Protein AF-A0A942RPZ0-F1 (afdb_monomer)

Nearest PDB structures (foldseek):
  3rfz-assembly3_B  TM=5.863E-01  e=7.519E-03  Escherichia coli
  2xet-assembly2_B  TM=5.774E-01  e=3.530E-02  Yersinia pestis
  6fwv-assembly1_A  TM=6.524E-01  e=1.065E-01  Bacillus anthracis
  7ban-assembly1_A  TM=6.642E-01  e=1.956E-01  Homo sapiens
  6fwv-assembly2_B  TM=6.240E-01  e=1.008E-01  Bacillus anthracis

Foldseek 3Di:
DPDPVVVVVVVVVPPPPPPDPPLPWAKAKEFEAQDVVGADWFKKKFFPPDPDTFIWTAHPRNMIMTIDSAQQTKMWIDDPDDIWIDGGDRAFRYWYAHNNQQKIFTDHPNDTDDIDRIDD

Secondary structure (DSSP, 8-state):
---HHHHHHHHHHGGGTT------PEEEEEEEEEETTEE-TT-EEEETT-SS--EEE--TTSEEEEEES-SS-EEEEESSSPPEEEE--TT-SEEEEETTTTEEEEEETTEEEEEEE-B-

Structure (mmCIF, N/CA/C/O backbone):
data_AF-A0A942RPZ0-F1
#
_entry.id   AF-A0A942RPZ0-F1
#
loop_
_atom_site.group_PDB
_atom_site.id
_atom_site.type_symbol
_atom_site.label_atom_id
_atom_site.label_alt_id
_atom_site.label_comp_id
_atom_site.label_asym_id
_atom_site.label_entity_id
_atom_site.label_seq_id
_atom_site.pdbx_PDB_ins_code
_atom_site.Cartn_x
_atom_site.Cartn_y
_atom_site.Cartn_z
_atom_site.occupancy
_atom_site.B_iso_or_equiv
_atom_site.auth_seq_id
_atom_site.auth_comp_id
_atom_site.auth_asym_id
_atom_site.auth_atom_id
_atom_site.pdbx_PDB_model_num
ATOM 1 N N . MET A 1 1 ? 42.744 10.767 -49.140 1.00 55.19 1 MET A N 1
ATOM 2 C CA . MET A 1 1 ? 42.188 9.396 -49.207 1.00 55.19 1 MET A CA 1
ATOM 3 C C . MET A 1 1 ? 41.896 8.939 -47.792 1.00 55.19 1 MET A C 1
ATOM 5 O O . MET A 1 1 ? 42.832 8.798 -47.015 1.00 55.19 1 MET A O 1
ATOM 9 N N . LEU A 1 2 ? 40.622 8.792 -47.430 1.00 54.75 2 LEU A N 1
ATOM 10 C CA . LEU A 1 2 ? 40.243 8.271 -46.117 1.00 54.75 2 LEU A CA 1
ATOM 11 C C . LEU A 1 2 ? 40.638 6.784 -46.059 1.00 54.75 2 LEU A C 1
ATOM 13 O O . LEU A 1 2 ? 40.314 6.027 -46.971 1.00 54.75 2 LEU A O 1
ATOM 17 N N . ASN A 1 3 ? 41.409 6.382 -45.048 1.00 75.50 3 ASN A N 1
ATOM 18 C CA . ASN A 1 3 ? 41.924 5.017 -44.933 1.00 75.50 3 ASN A CA 1
ATOM 19 C C . ASN A 1 3 ? 40.762 4.048 -44.653 1.00 75.50 3 ASN A C 1
ATOM 21 O O . ASN A 1 3 ? 39.987 4.282 -43.729 1.00 75.50 3 ASN A O 1
ATOM 25 N N . LEU A 1 4 ? 40.653 2.953 -45.414 1.00 74.19 4 LEU A N 1
ATOM 26 C CA . LEU A 1 4 ? 39.576 1.961 -45.281 1.00 74.19 4 LEU A CA 1
ATOM 27 C C . LEU A 1 4 ? 39.462 1.405 -43.846 1.00 74.19 4 LEU A C 1
ATOM 29 O O . LEU A 1 4 ? 38.366 1.115 -43.376 1.00 74.19 4 LEU A O 1
ATOM 33 N N . LYS A 1 5 ? 40.583 1.347 -43.109 1.00 73.38 5 LYS A N 1
ATOM 34 C CA . LYS A 1 5 ? 40.609 0.969 -41.686 1.00 73.38 5 LYS A CA 1
ATOM 35 C C . LYS A 1 5 ? 39.842 1.947 -40.791 1.00 73.38 5 LYS A C 1
ATOM 37 O O . LYS A 1 5 ? 39.189 1.519 -39.848 1.00 73.38 5 LYS A O 1
ATOM 42 N N . ILE A 1 6 ? 39.898 3.245 -41.093 1.00 77.56 6 ILE A N 1
ATOM 43 C CA .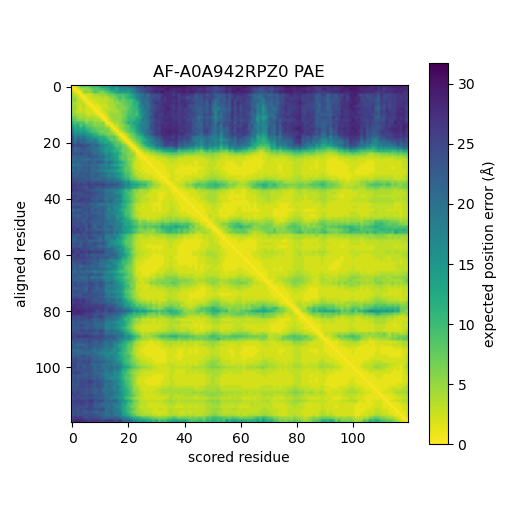 ILE A 1 6 ? 39.201 4.294 -40.331 1.00 77.56 6 ILE A CA 1
ATOM 44 C C . ILE A 1 6 ? 37.687 4.194 -40.556 1.00 77.56 6 ILE A C 1
ATOM 46 O O . ILE A 1 6 ? 36.922 4.360 -39.614 1.00 77.56 6 ILE A O 1
ATOM 50 N N . ILE A 1 7 ? 37.254 3.849 -41.774 1.00 77.19 7 ILE A N 1
ATOM 51 C CA . ILE A 1 7 ? 35.835 3.620 -42.098 1.00 77.19 7 ILE A CA 1
ATOM 52 C C . ILE A 1 7 ? 35.290 2.416 -41.319 1.00 77.19 7 ILE A C 1
ATOM 54 O O . ILE A 1 7 ? 34.193 2.480 -40.772 1.00 77.19 7 ILE A O 1
ATOM 58 N N . PHE A 1 8 ? 36.075 1.342 -41.220 1.00 72.94 8 PHE A N 1
ATOM 59 C CA . PHE A 1 8 ? 35.678 0.139 -40.487 1.00 72.94 8 PHE A CA 1
ATOM 60 C C . PHE A 1 8 ? 35.549 0.384 -38.976 1.00 72.94 8 PHE A C 1
ATOM 62 O O . PHE A 1 8 ? 34.627 -0.115 -38.340 1.00 72.94 8 PHE A O 1
ATOM 69 N N . ILE A 1 9 ? 36.445 1.199 -38.408 1.00 73.50 9 ILE A N 1
ATOM 70 C CA . ILE A 1 9 ? 36.378 1.615 -37.000 1.00 73.50 9 ILE A CA 1
ATOM 71 C C . ILE A 1 9 ? 35.161 2.512 -36.752 1.00 73.50 9 ILE A C 1
ATOM 73 O O . ILE A 1 9 ? 34.494 2.348 -35.739 1.00 73.50 9 ILE A O 1
ATOM 77 N N . LEU A 1 10 ? 34.845 3.425 -37.676 1.00 69.31 10 LEU A N 1
ATOM 78 C CA . LEU A 1 10 ? 33.667 4.289 -37.561 1.00 69.31 10 LEU A CA 1
ATOM 79 C C . LEU A 1 10 ? 32.357 3.494 -37.600 1.00 69.31 10 LEU A C 1
ATOM 81 O O . LEU A 1 10 ? 31.455 3.813 -36.837 1.00 69.31 10 LEU A O 1
ATOM 85 N N . LEU A 1 11 ? 32.264 2.446 -38.423 1.00 68.69 11 LEU A N 1
ATOM 86 C CA . LEU A 1 11 ? 31.076 1.584 -38.490 1.00 68.69 11 LEU A CA 1
ATOM 87 C C . LEU A 1 11 ? 30.818 0.827 -37.178 1.00 68.69 11 LEU A C 1
ATOM 89 O O . LEU A 1 11 ? 29.673 0.732 -36.759 1.00 68.69 11 LEU A O 1
ATOM 93 N N . LEU A 1 12 ? 31.868 0.379 -36.481 1.00 63.94 12 LEU A N 1
ATOM 94 C CA . LEU A 1 12 ? 31.739 -0.347 -35.208 1.00 63.94 12 LEU A CA 1
ATOM 95 C C . LEU A 1 12 ? 31.227 0.511 -34.037 1.00 63.94 12 LEU A C 1
ATOM 97 O O . LEU A 1 12 ? 30.777 -0.039 -33.035 1.00 63.94 12 LEU A O 1
ATOM 101 N N . ILE A 1 13 ? 31.304 1.843 -34.129 1.00 64.94 13 ILE A N 1
ATOM 102 C CA . ILE A 1 13 ? 30.863 2.748 -33.053 1.00 64.94 13 ILE A CA 1
ATOM 103 C C . ILE A 1 13 ? 29.343 2.990 -33.121 1.00 64.94 13 ILE A C 1
ATOM 105 O O . ILE A 1 13 ? 28.735 3.289 -32.097 1.00 64.94 13 ILE A O 1
ATOM 109 N N . PHE A 1 14 ? 28.711 2.808 -34.287 1.00 59.75 14 PHE A N 1
ATOM 110 C CA . PHE A 1 14 ? 27.273 3.052 -34.482 1.00 59.75 14 PHE A CA 1
ATOM 111 C C . PHE A 1 14 ? 26.363 1.872 -34.097 1.00 59.75 14 PHE A C 1
ATOM 113 O O . PHE A 1 14 ? 25.151 2.048 -34.016 1.00 59.75 14 PHE A O 1
ATOM 120 N N . ASP A 1 15 ? 26.913 0.692 -33.801 1.00 57.19 15 ASP A N 1
ATOM 121 C CA . ASP A 1 15 ? 26.111 -0.492 -33.451 1.00 57.19 15 ASP A CA 1
ATOM 122 C C . ASP A 1 15 ? 25.697 -0.553 -31.960 1.00 57.19 15 ASP A C 1
ATOM 124 O O . ASP A 1 15 ? 25.047 -1.508 -31.532 1.00 57.19 15 ASP A O 1
ATOM 128 N N . PHE A 1 16 ? 26.032 0.457 -31.143 1.00 56.94 16 PHE A N 1
ATOM 129 C CA . PHE A 1 16 ? 25.738 0.465 -29.698 1.00 56.94 16 PHE A CA 1
ATOM 130 C C . PHE A 1 16 ? 24.434 1.174 -29.285 1.00 56.94 16 PHE A C 1
ATOM 132 O O . PHE A 1 16 ? 24.083 1.140 -28.105 1.00 56.94 16 PHE A O 1
ATOM 139 N N . ASP A 1 17 ? 23.657 1.737 -30.216 1.00 57.00 17 ASP A N 1
ATOM 140 C CA . ASP A 1 17 ? 22.450 2.518 -29.879 1.00 57.00 17 ASP A CA 1
ATOM 141 C C . ASP A 1 17 ? 21.224 1.667 -29.460 1.00 57.00 17 ASP A C 1
ATOM 143 O O . ASP A 1 17 ? 20.178 2.201 -29.091 1.00 57.00 17 ASP A O 1
ATOM 147 N N . GLY A 1 18 ? 21.326 0.331 -29.484 1.00 57.16 18 GLY A N 1
ATOM 148 C CA . GLY A 1 18 ? 20.180 -0.573 -29.303 1.00 57.16 18 GLY A CA 1
ATOM 149 C C . GLY A 1 18 ? 19.979 -1.196 -27.916 1.00 57.16 18 GLY A C 1
ATOM 150 O O . GLY A 1 18 ? 18.965 -1.858 -27.704 1.00 57.16 18 GLY A O 1
ATOM 151 N N . CYS A 1 19 ? 20.903 -1.038 -26.962 1.00 52.59 19 CYS A N 1
ATOM 152 C CA . CYS A 1 19 ? 20.868 -1.816 -25.713 1.00 52.59 19 CYS A CA 1
ATOM 153 C C . CYS A 1 19 ? 20.256 -1.049 -24.528 1.00 52.59 19 CYS A C 1
ATOM 155 O O . CYS A 1 19 ? 20.862 -0.920 -23.467 1.00 52.59 19 CYS A O 1
ATOM 157 N N . TYR A 1 20 ? 19.032 -0.542 -24.690 1.00 59.66 20 TYR A N 1
ATOM 158 C CA . TYR A 1 20 ? 18.213 -0.102 -23.559 1.00 59.66 20 TYR A CA 1
ATOM 159 C C . TYR A 1 20 ? 17.125 -1.145 -23.301 1.00 59.66 20 TYR A C 1
ATOM 161 O O . TYR A 1 20 ? 16.073 -1.135 -23.935 1.00 59.66 20 TYR A O 1
ATOM 169 N N . SER A 1 21 ? 17.367 -2.050 -22.351 1.00 55.38 21 SER A N 1
ATOM 170 C CA . SER A 1 21 ? 16.308 -2.890 -21.784 1.00 55.38 21 SER A CA 1
ATOM 171 C C . SER A 1 21 ? 15.373 -2.002 -20.954 1.00 55.38 21 SER A C 1
ATOM 173 O O . SER A 1 21 ? 15.597 -1.805 -19.761 1.00 55.38 21 SER A O 1
ATOM 175 N N . GLN A 1 22 ? 14.349 -1.415 -21.581 1.00 60.22 22 GLN A N 1
ATOM 176 C CA . GLN A 1 22 ? 13.273 -0.732 -20.861 1.00 60.22 22 GLN A CA 1
ATOM 177 C C . GLN A 1 22 ? 12.426 -1.784 -20.147 1.00 60.22 22 GLN A C 1
ATOM 179 O O . GLN A 1 22 ? 11.549 -2.412 -20.733 1.00 60.22 22 GLN A O 1
ATOM 184 N N . THR A 1 23 ? 12.721 -2.016 -18.872 1.00 67.69 23 THR A N 1
ATOM 185 C CA . THR A 1 23 ? 11.843 -2.803 -18.013 1.00 67.69 23 THR A CA 1
ATOM 186 C C . THR A 1 23 ? 10.548 -2.017 -17.815 1.00 67.69 23 THR A C 1
ATOM 188 O O . THR A 1 23 ? 10.571 -0.932 -17.235 1.00 67.69 23 THR A O 1
ATOM 191 N N . ASP A 1 24 ? 9.422 -2.557 -18.285 1.00 79.44 24 ASP A N 1
ATOM 192 C CA . ASP A 1 24 ? 8.096 -1.963 -18.090 1.00 79.44 24 ASP A CA 1
ATOM 193 C C . ASP A 1 24 ? 7.722 -1.965 -16.599 1.00 79.44 24 ASP A C 1
ATOM 195 O O . ASP A 1 24 ? 7.160 -2.924 -16.060 1.00 79.44 24 ASP A O 1
ATOM 199 N N . LEU A 1 25 ? 8.052 -0.874 -15.908 1.00 86.25 25 LEU A N 1
ATOM 200 C CA . LEU A 1 25 ? 7.692 -0.664 -14.512 1.00 86.25 25 LEU A CA 1
ATOM 201 C C . LEU A 1 25 ? 6.263 -0.130 -14.404 1.00 86.25 25 LEU A C 1
ATOM 203 O O . LEU A 1 25 ? 5.898 0.891 -14.985 1.00 86.25 25 LEU A O 1
ATOM 207 N N . ARG A 1 26 ? 5.449 -0.799 -13.589 1.00 90.56 26 ARG A N 1
ATOM 208 C CA . ARG A 1 26 ? 4.089 -0.384 -13.243 1.00 90.56 26 ARG A CA 1
ATOM 209 C C . ARG A 1 26 ? 4.092 0.322 -11.901 1.00 90.56 26 ARG A C 1
ATOM 211 O O . ARG A 1 26 ? 4.605 -0.205 -10.918 1.00 90.56 26 ARG A O 1
ATOM 218 N N . LYS A 1 27 ? 3.475 1.497 -11.847 1.00 94.31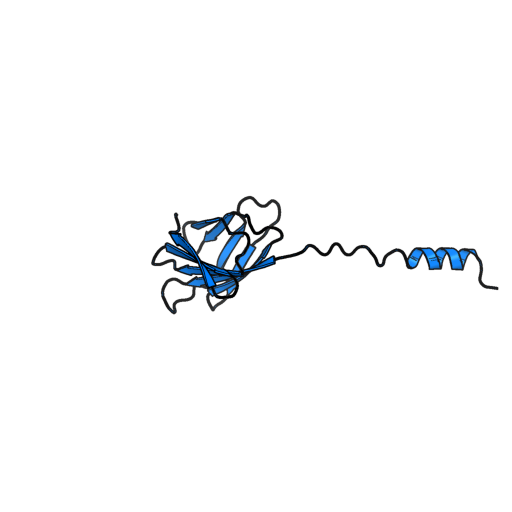 27 LYS A N 1
ATOM 219 C CA . LYS A 1 27 ? 3.361 2.282 -10.621 1.00 94.31 27 LYS A CA 1
ATOM 220 C C . LYS A 1 27 ? 2.103 1.911 -9.842 1.00 94.31 27 LYS A C 1
ATOM 222 O O . LYS A 1 27 ? 1.008 1.956 -10.396 1.00 94.31 27 LYS A O 1
ATOM 227 N N . VAL A 1 28 ? 2.258 1.630 -8.552 1.00 96.56 28 VAL A N 1
ATOM 228 C CA . VAL A 1 28 ? 1.155 1.521 -7.591 1.00 96.56 28 VAL A CA 1
ATOM 229 C C . VAL A 1 28 ? 1.327 2.587 -6.521 1.00 96.56 28 VAL A C 1
ATOM 231 O O . VAL A 1 28 ? 2.366 2.661 -5.864 1.00 96.56 28 VAL A O 1
ATOM 234 N N . THR A 1 29 ? 0.297 3.402 -6.324 1.00 97.75 29 THR A N 1
ATOM 235 C CA . THR A 1 29 ? 0.258 4.391 -5.248 1.00 97.75 29 THR A CA 1
ATOM 236 C C . THR A 1 29 ? -0.383 3.787 -4.002 1.00 97.75 29 THR A C 1
ATOM 238 O O . THR A 1 29 ? -1.385 3.074 -4.076 1.00 97.75 29 THR A O 1
ATOM 241 N N . PHE A 1 30 ? 0.166 4.099 -2.836 1.00 97.75 30 PHE A N 1
ATOM 242 C CA . PHE A 1 30 ? -0.398 3.753 -1.539 1.00 97.75 30 PHE A CA 1
ATOM 243 C C . PHE A 1 30 ? -0.770 5.025 -0.788 1.00 97.75 30 PHE A C 1
ATOM 245 O O . PHE A 1 30 ? 0.011 5.970 -0.747 1.00 97.75 30 PHE A O 1
ATOM 252 N N . GLU A 1 31 ? -1.944 5.024 -0.167 1.00 97.62 31 GLU A N 1
ATOM 253 C CA . GLU A 1 31 ? -2.351 6.024 0.819 1.00 97.62 31 GLU A CA 1
ATOM 254 C C . GLU A 1 31 ? -2.634 5.300 2.134 1.00 97.62 31 GLU A C 1
ATOM 256 O O . GLU A 1 31 ? -3.554 4.481 2.205 1.00 97.62 31 GLU A O 1
ATOM 261 N N . ILE A 1 32 ? -1.857 5.581 3.176 1.00 96.31 32 ILE A N 1
ATOM 262 C CA . ILE A 1 32 ? -1.969 4.913 4.473 1.00 96.31 32 ILE A CA 1
ATOM 263 C C . ILE A 1 32 ? -2.325 5.945 5.534 1.00 96.31 32 ILE A C 1
ATOM 265 O O . ILE A 1 32 ? -1.674 6.977 5.675 1.00 96.31 32 ILE A O 1
ATOM 269 N N . TYR A 1 33 ? -3.381 5.654 6.284 1.00 95.62 33 TYR A N 1
ATOM 270 C CA . TYR A 1 33 ? -3.909 6.531 7.318 1.00 95.62 33 TYR A CA 1
ATOM 271 C C . TYR A 1 33 ? -4.395 5.716 8.515 1.00 95.62 33 TYR A C 1
ATOM 273 O O . TYR A 1 33 ? -4.909 4.598 8.380 1.00 95.62 33 TYR A O 1
ATOM 281 N N . GLN A 1 34 ? -4.256 6.281 9.711 1.00 93.25 34 GLN A N 1
ATOM 282 C CA . GLN A 1 34 ? -4.768 5.672 10.929 1.00 93.25 34 GLN A CA 1
ATOM 283 C C . GLN A 1 34 ? -6.291 5.795 10.943 1.00 93.25 34 GLN A C 1
ATOM 285 O O . GLN A 1 34 ? -6.999 4.789 11.013 1.00 93.25 34 GLN A O 1
ATOM 290 N N . SER A 1 35 ? -6.808 7.014 10.805 1.00 90.25 35 SER A N 1
ATOM 291 C CA . SER A 1 35 ? -8.233 7.353 10.749 1.00 90.25 35 SER A CA 1
ATOM 292 C C . SER A 1 35 ? -8.508 8.363 9.622 1.00 90.25 35 SER A C 1
ATOM 294 O O . SER A 1 35 ? -7.594 8.769 8.905 1.00 90.25 35 SER A O 1
ATOM 296 N N . LYS A 1 36 ? -9.777 8.715 9.363 1.00 82.00 36 LYS A N 1
ATOM 297 C CA . LYS A 1 36 ? -10.098 9.679 8.296 1.00 82.00 36 LYS A CA 1
ATOM 298 C C . LYS A 1 36 ? -9.462 11.030 8.662 1.00 82.00 36 LYS A C 1
ATOM 300 O O . LYS A 1 36 ? -9.844 11.595 9.678 1.00 82.00 36 LYS A O 1
ATOM 305 N N . ASN A 1 37 ? -8.560 11.528 7.811 1.00 88.00 37 ASN A N 1
ATOM 306 C CA . ASN A 1 37 ? -7.746 12.743 7.996 1.00 88.00 37 ASN A CA 1
ATOM 307 C C . ASN A 1 37 ? -6.533 12.606 8.938 1.00 88.00 37 ASN A C 1
ATOM 309 O O . ASN A 1 37 ? -6.009 13.619 9.386 1.00 88.00 37 ASN A O 1
ATOM 313 N N . ASP A 1 38 ? -6.072 11.385 9.208 1.00 94.69 38 ASP A N 1
ATOM 314 C CA . ASP A 1 38 ? -4.875 11.124 10.017 1.00 94.69 38 ASP A CA 1
ATOM 315 C C . ASP A 1 38 ? -3.869 10.290 9.200 1.00 94.69 38 ASP A C 1
ATOM 317 O O . ASP A 1 38 ? -3.869 9.054 9.294 1.00 94.69 38 ASP A O 1
ATOM 321 N N . PRO A 1 39 ? -3.122 10.929 8.276 1.00 96.25 39 PRO A N 1
ATOM 322 C CA . PRO A 1 39 ? -2.166 10.242 7.417 1.00 96.25 39 PRO A CA 1
ATOM 323 C C . PRO A 1 39 ? -0.988 9.697 8.224 1.00 96.25 39 PRO A C 1
ATOM 325 O O . PRO A 1 39 ? -0.524 10.327 9.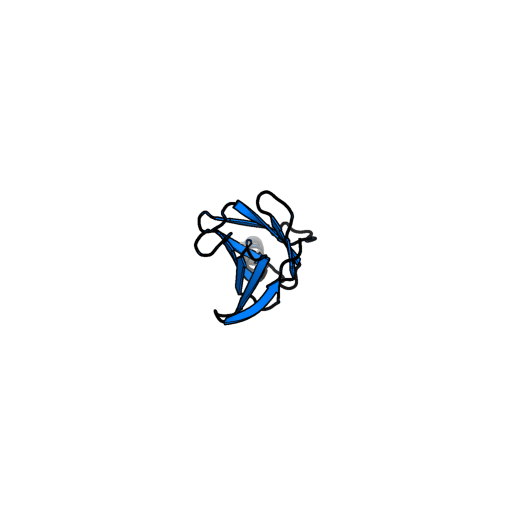169 1.00 96.25 39 PRO A O 1
ATOM 328 N N . LEU A 1 40 ? -0.471 8.536 7.821 1.00 95.25 40 LEU A N 1
ATOM 329 C CA . LEU A 1 40 ? 0.644 7.889 8.508 1.00 95.25 40 LEU A CA 1
ATOM 330 C C . LEU A 1 40 ? 1.944 8.038 7.717 1.00 95.25 40 LEU A C 1
ATOM 332 O O . LEU A 1 40 ? 2.117 7.333 6.717 1.00 95.25 40 LEU A O 1
ATOM 336 N N . PRO A 1 41 ? 2.867 8.916 8.145 1.00 95.69 41 PRO A N 1
ATOM 337 C CA . PRO A 1 41 ? 4.195 9.006 7.556 1.00 95.69 41 PRO A CA 1
ATOM 338 C C . PRO A 1 41 ? 5.106 7.872 8.019 1.00 95.69 41 PRO A C 1
ATOM 340 O O . PRO A 1 41 ? 4.915 7.304 9.091 1.00 95.69 41 PRO A O 1
ATOM 343 N N . GLY A 1 42 ? 6.137 7.564 7.236 1.00 95.00 42 GLY A N 1
ATOM 344 C CA . GLY A 1 42 ? 7.179 6.626 7.646 1.00 95.00 42 GLY A CA 1
ATOM 345 C C . GLY A 1 42 ? 6.775 5.145 7.615 1.00 95.00 42 GLY A C 1
ATOM 346 O O . GLY A 1 42 ? 7.512 4.303 8.126 1.00 95.00 42 GLY A O 1
ATOM 347 N N . VAL A 1 43 ? 5.623 4.796 7.036 1.00 95.94 43 VAL A N 1
ATOM 348 C CA . VAL A 1 43 ? 5.180 3.401 6.901 1.00 95.94 43 VAL A CA 1
ATOM 349 C C . VAL A 1 43 ? 6.024 2.730 5.827 1.00 95.94 43 VAL A C 1
ATOM 351 O O . VAL A 1 43 ? 5.991 3.150 4.671 1.00 95.94 43 VAL A O 1
ATOM 354 N N . ASN A 1 44 ? 6.748 1.679 6.201 1.00 94.88 44 ASN A N 1
ATOM 355 C CA . ASN A 1 44 ? 7.539 0.893 5.260 1.00 94.88 44 ASN A CA 1
ATOM 356 C C . ASN A 1 44 ? 6.623 -0.055 4.493 1.00 94.88 44 ASN A C 1
ATOM 358 O O . ASN A 1 44 ? 5.833 -0.772 5.108 1.00 94.88 44 ASN A O 1
ATOM 362 N N . ILE A 1 45 ? 6.744 -0.072 3.170 1.00 96.12 45 ILE A N 1
ATOM 363 C CA . ILE A 1 45 ? 5.975 -0.924 2.262 1.00 96.12 45 ILE A CA 1
ATOM 364 C C . ILE A 1 45 ? 6.977 -1.683 1.404 1.00 96.12 45 ILE A C 1
ATOM 366 O O . ILE A 1 45 ? 7.810 -1.064 0.751 1.00 96.12 45 ILE A O 1
ATOM 370 N N . ARG A 1 46 ? 6.891 -3.012 1.379 1.00 94.62 46 ARG A N 1
ATOM 371 C CA . ARG A 1 46 ? 7.803 -3.856 0.603 1.00 94.62 46 ARG A CA 1
ATOM 372 C C . ARG A 1 46 ? 7.103 -5.026 -0.063 1.00 94.62 46 ARG A C 1
ATOM 374 O O . ARG A 1 46 ? 6.072 -5.505 0.416 1.00 94.62 46 ARG A O 1
ATOM 381 N N . VAL A 1 47 ? 7.701 -5.526 -1.137 1.00 94.81 47 VAL A N 1
ATOM 382 C CA . VAL A 1 47 ? 7.324 -6.811 -1.726 1.00 94.81 47 VAL A CA 1
ATOM 383 C C . VAL A 1 47 ? 7.944 -7.939 -0.911 1.00 94.81 47 VAL A C 1
ATOM 385 O O . VAL A 1 47 ? 9.158 -8.017 -0.730 1.00 94.81 47 VAL A O 1
ATOM 388 N N . LYS A 1 48 ? 7.106 -8.839 -0.404 1.00 91.88 48 LYS A N 1
ATOM 389 C CA . LYS A 1 48 ? 7.553 -9.985 0.379 1.00 91.88 48 LYS A CA 1
ATOM 390 C C . LYS A 1 48 ? 8.108 -11.074 -0.539 1.00 91.88 48 LYS A C 1
ATOM 392 O O . LYS A 1 48 ? 7.418 -11.525 -1.446 1.00 91.88 48 LYS A O 1
ATOM 397 N N . GLY A 1 49 ? 9.307 -11.564 -0.223 1.00 85.44 49 GLY A N 1
ATOM 398 C CA . GLY A 1 49 ? 9.909 -12.715 -0.909 1.00 85.44 49 GLY A CA 1
ATOM 399 C C . GLY A 1 49 ? 10.405 -12.419 -2.325 1.00 85.44 49 GLY A C 1
ATOM 400 O O . GLY A 1 49 ? 10.618 -13.356 -3.083 1.00 85.44 49 GLY A O 1
ATOM 401 N N .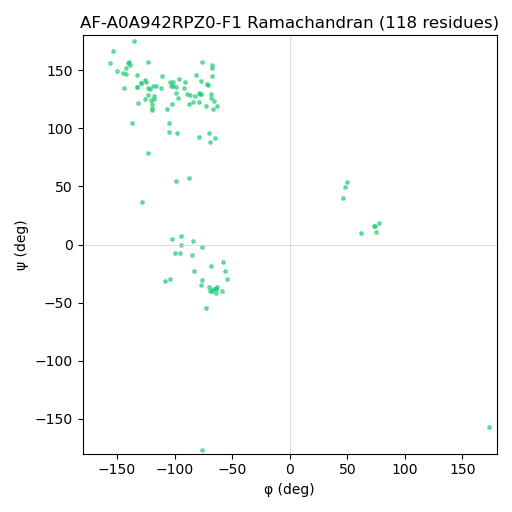 SER A 1 50 ? 10.562 -11.141 -2.677 1.00 84.50 50 SER A N 1
ATOM 402 C CA . SER A 1 50 ? 11.257 -10.740 -3.899 1.00 84.50 50 SER A CA 1
ATOM 403 C C . SER A 1 50 ? 12.769 -10.869 -3.707 1.00 84.50 50 SER A C 1
ATOM 405 O O . SER A 1 50 ? 13.272 -10.547 -2.630 1.00 84.50 50 SER A O 1
ATOM 407 N N . GLU A 1 51 ? 13.473 -11.338 -4.739 1.00 78.62 51 GLU A N 1
ATOM 408 C CA . GLU A 1 51 ? 14.944 -11.338 -4.785 1.00 78.62 51 GLU A CA 1
ATOM 409 C C . GLU A 1 51 ? 15.480 -9.904 -4.898 1.00 78.62 51 GLU A C 1
ATOM 411 O O . GLU A 1 51 ? 16.421 -9.533 -4.198 1.00 78.62 51 GLU A O 1
ATOM 416 N N . ASP A 1 52 ? 14.808 -9.074 -5.702 1.00 82.06 52 ASP A N 1
ATOM 417 C CA . ASP A 1 52 ? 15.067 -7.640 -5.794 1.00 82.06 52 ASP A CA 1
ATOM 418 C C . ASP A 1 52 ? 14.390 -6.872 -4.652 1.00 82.06 52 ASP A C 1
ATOM 420 O O . ASP A 1 52 ? 13.267 -7.187 -4.234 1.00 82.06 52 ASP A O 1
ATOM 424 N N . ILE A 1 53 ? 15.042 -5.805 -4.187 1.00 81.62 53 ILE A N 1
ATOM 425 C CA . ILE A 1 53 ? 14.511 -4.922 -3.145 1.00 81.62 53 ILE A CA 1
ATOM 426 C C . ILE A 1 53 ? 13.487 -3.961 -3.770 1.00 81.62 53 ILE A C 1
ATOM 428 O O . ILE A 1 53 ? 13.829 -2.881 -4.247 1.00 81.62 53 ILE A O 1
ATOM 432 N N . PHE A 1 54 ? 12.210 -4.350 -3.750 1.00 90.00 54 PHE A N 1
ATOM 433 C CA . PHE A 1 54 ? 11.092 -3.454 -4.058 1.00 90.00 54 PHE A CA 1
ATOM 434 C C . PHE A 1 54 ? 10.473 -2.931 -2.765 1.00 90.00 54 PHE A C 1
ATOM 436 O O . PHE A 1 54 ? 9.615 -3.586 -2.163 1.00 90.00 54 PHE A O 1
ATOM 443 N N . GLU A 1 55 ? 10.891 -1.739 -2.350 1.00 93.25 55 GLU A N 1
ATOM 444 C CA . GLU A 1 55 ? 10.386 -1.077 -1.152 1.00 93.25 55 GLU A CA 1
ATOM 445 C C . GLU A 1 55 ? 10.190 0.428 -1.346 1.00 93.25 55 GLU A C 1
ATOM 447 O O . GLU A 1 55 ? 10.764 1.054 -2.235 1.00 93.25 55 GLU A O 1
ATOM 45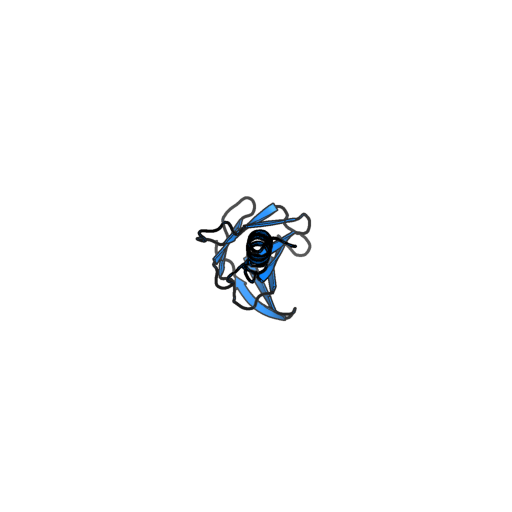2 N N . THR A 1 56 ? 9.319 1.004 -0.528 1.00 96.00 56 THR A N 1
ATOM 453 C CA . THR A 1 56 ? 9.028 2.436 -0.490 1.00 96.00 56 THR A CA 1
ATOM 454 C C . THR A 1 56 ? 8.535 2.813 0.904 1.00 96.00 56 THR A C 1
ATOM 456 O O . THR A 1 56 ? 8.186 1.946 1.713 1.00 96.00 56 THR A O 1
ATOM 459 N N . GLN A 1 57 ? 8.481 4.109 1.194 1.00 96.88 57 GLN A N 1
ATOM 460 C CA . GLN A 1 57 ? 8.010 4.622 2.474 1.00 96.88 57 GLN A CA 1
ATOM 461 C C . GLN A 1 57 ? 7.015 5.761 2.267 1.00 96.88 57 GLN A C 1
ATOM 463 O O . GLN A 1 57 ? 7.133 6.544 1.323 1.00 96.88 57 GLN A O 1
ATOM 468 N N . THR A 1 58 ? 6.019 5.866 3.147 1.00 97.69 58 THR A N 1
ATOM 469 C CA . THR A 1 58 ? 5.060 6.970 3.079 1.00 97.69 58 THR A CA 1
ATOM 470 C C . THR A 1 58 ? 5.678 8.306 3.486 1.00 97.69 58 THR A C 1
ATOM 472 O O . THR A 1 58 ? 6.394 8.414 4.482 1.00 97.69 58 THR A O 1
ATOM 475 N N . ASN A 1 59 ? 5.351 9.352 2.729 1.00 97.19 59 ASN A N 1
ATOM 476 C CA . ASN A 1 59 ? 5.704 10.736 3.036 1.00 97.19 59 ASN A CA 1
ATOM 477 C C . ASN A 1 59 ? 4.821 11.328 4.157 1.00 97.19 59 ASN A C 1
ATOM 479 O O . ASN A 1 59 ? 3.940 10.658 4.691 1.00 97.19 59 ASN A O 1
ATOM 483 N N . PHE A 1 60 ? 5.009 12.615 4.477 1.00 96.25 60 PHE A N 1
ATOM 484 C CA . PHE A 1 60 ? 4.229 13.339 5.499 1.00 96.25 60 PHE A CA 1
ATOM 485 C C . PHE A 1 60 ? 2.707 13.325 5.290 1.00 96.25 60 PHE A C 1
ATOM 487 O O . PHE A 1 60 ? 1.959 13.472 6.251 1.00 96.25 60 PHE A O 1
ATOM 494 N N . ASN A 1 61 ? 2.246 13.100 4.058 1.00 96.81 61 ASN A N 1
ATOM 495 C CA . ASN A 1 61 ? 0.827 13.007 3.719 1.00 96.81 61 ASN A CA 1
ATOM 496 C C . ASN A 1 61 ? 0.315 11.556 3.710 1.00 96.81 61 ASN A C 1
ATOM 498 O O . ASN A 1 61 ? -0.814 11.307 3.299 1.00 96.81 61 ASN A O 1
ATOM 502 N N . GLY A 1 62 ? 1.127 10.585 4.139 1.00 96.81 62 GLY A N 1
ATOM 503 C CA . GLY A 1 62 ? 0.760 9.170 4.138 1.00 96.81 62 GLY A CA 1
ATOM 504 C C . GLY A 1 62 ? 0.768 8.537 2.745 1.00 96.81 62 GLY A C 1
ATOM 505 O O . GLY A 1 62 ? 0.185 7.469 2.564 1.00 96.81 62 GLY A O 1
ATOM 506 N N . HIS A 1 63 ? 1.396 9.180 1.755 1.00 98.12 63 HIS A N 1
ATOM 507 C CA . HIS A 1 63 ? 1.449 8.699 0.375 1.00 98.12 63 HIS A CA 1
ATOM 508 C C . HIS A 1 63 ? 2.788 8.032 0.066 1.00 98.12 63 HIS A C 1
ATOM 510 O O . HIS A 1 63 ? 3.833 8.555 0.448 1.00 98.12 63 HIS A O 1
ATOM 516 N N . ALA A 1 64 ? 2.761 6.933 -0.682 1.00 98.06 64 ALA A N 1
ATOM 517 C CA . ALA A 1 64 ? 3.950 6.288 -1.232 1.00 98.06 64 ALA A CA 1
ATOM 518 C C . ALA A 1 64 ? 3.701 5.819 -2.668 1.00 98.06 64 ALA A C 1
ATOM 520 O O . ALA A 1 64 ? 2.567 5.527 -3.049 1.00 98.06 64 ALA A O 1
ATOM 521 N N . GLU A 1 65 ? 4.764 5.704 -3.454 1.00 97.75 65 GLU A N 1
ATOM 522 C CA . GLU A 1 65 ? 4.729 5.109 -4.789 1.00 97.75 65 GLU A CA 1
ATOM 523 C C . GLU A 1 65 ? 5.697 3.929 -4.838 1.00 97.75 65 GLU A C 1
ATOM 525 O O . GLU A 1 65 ? 6.833 4.037 -4.372 1.00 97.75 65 GLU A O 1
ATOM 530 N N . LEU A 1 66 ? 5.241 2.806 -5.390 1.00 95.75 66 LEU A N 1
ATOM 531 C CA . LEU A 1 66 ? 6.043 1.606 -5.599 1.00 95.75 66 LEU A CA 1
ATOM 532 C C . LEU A 1 66 ? 6.012 1.237 -7.081 1.00 95.75 66 LEU A C 1
ATOM 534 O O . LEU A 1 66 ? 4.938 1.134 -7.677 1.00 95.75 66 LEU A O 1
ATOM 538 N N . TYR A 1 67 ? 7.190 1.035 -7.659 1.00 93.38 67 TYR A N 1
ATOM 539 C CA . TYR A 1 67 ? 7.367 0.666 -9.059 1.00 93.38 67 TYR A CA 1
ATOM 540 C C . TYR A 1 67 ? 7.666 -0.831 -9.139 1.00 93.38 67 TYR A C 1
ATOM 542 O O . TYR A 1 67 ? 8.614 -1.306 -8.521 1.00 93.38 67 TYR A O 1
ATOM 550 N N . LEU A 1 68 ? 6.828 -1.576 -9.857 1.00 90.81 68 LEU A N 1
ATOM 551 C CA . LEU A 1 68 ? 6.829 -3.037 -9.882 1.00 90.81 68 LEU A CA 1
ATOM 552 C C . LEU A 1 68 ? 6.842 -3.563 -11.314 1.00 90.81 68 LEU A C 1
ATOM 554 O O . LEU A 1 68 ? 6.088 -3.093 -12.161 1.00 90.81 68 LEU A O 1
ATOM 558 N N . THR A 1 69 ? 7.623 -4.608 -11.567 1.00 88.19 69 THR A N 1
ATOM 559 C CA . THR A 1 69 ? 7.589 -5.355 -12.837 1.00 88.19 69 THR A CA 1
ATOM 560 C C . THR A 1 69 ? 6.371 -6.282 -12.924 1.00 88.19 69 THR A C 1
ATOM 562 O O . THR A 1 69 ? 5.821 -6.511 -14.000 1.00 88.19 69 THR A O 1
ATOM 565 N N . ASN A 1 70 ? 5.898 -6.781 -11.777 1.00 86.31 70 ASN A N 1
ATOM 566 C CA . ASN A 1 70 ? 4.741 -7.663 -11.654 1.00 86.31 70 ASN A CA 1
ATOM 567 C C . ASN A 1 70 ? 3.808 -7.181 -10.530 1.00 86.31 70 ASN A C 1
ATOM 569 O O . ASN A 1 70 ? 4.250 -6.843 -9.436 1.00 86.31 70 ASN A O 1
ATOM 573 N N . LEU A 1 71 ? 2.500 -7.172 -10.793 1.00 86.19 71 LEU A N 1
ATOM 574 C CA . LEU A 1 71 ? 1.468 -6.766 -9.830 1.00 86.19 71 LEU A CA 1
ATOM 575 C C . LEU A 1 71 ? 0.853 -7.945 -9.061 1.00 86.19 71 LEU A C 1
ATOM 577 O O . LEU A 1 71 ? 0.085 -7.738 -8.127 1.00 86.19 71 LEU A O 1
ATOM 581 N N . ASN A 1 72 ? 1.179 -9.184 -9.419 1.00 90.00 72 ASN A N 1
ATOM 582 C CA . ASN A 1 72 ? 0.739 -10.390 -8.723 1.00 90.00 72 ASN A CA 1
ATOM 583 C C . ASN A 1 72 ? 1.708 -10.750 -7.582 1.00 90.00 72 ASN A C 1
ATOM 585 O O . ASN A 1 72 ? 2.281 -11.837 -7.563 1.00 90.00 72 ASN A O 1
ATOM 589 N N . VAL A 1 73 ? 1.909 -9.818 -6.649 1.00 92.62 73 VAL A N 1
ATOM 590 C CA . VAL A 1 73 ? 2.895 -9.929 -5.562 1.00 92.62 73 VAL A CA 1
ATOM 591 C C . VAL A 1 73 ? 2.251 -9.785 -4.184 1.00 92.62 73 VAL A C 1
ATOM 593 O O . VAL A 1 73 ? 1.177 -9.191 -4.042 1.00 92.62 73 VAL A O 1
ATOM 596 N N . ASP A 1 74 ? 2.909 -10.319 -3.158 1.00 94.44 74 ASP A N 1
ATOM 597 C CA . ASP A 1 74 ? 2.515 -10.113 -1.767 1.00 94.44 74 ASP A CA 1
ATOM 598 C C . ASP A 1 74 ? 3.175 -8.846 -1.219 1.00 94.44 74 ASP A C 1
ATOM 600 O O . ASP A 1 74 ? 4.398 -8.734 -1.176 1.00 94.44 74 ASP A O 1
ATOM 604 N N . ILE A 1 75 ? 2.358 -7.894 -0.779 1.00 95.38 75 ILE A N 1
ATOM 605 C CA . ILE A 1 75 ? 2.804 -6.684 -0.097 1.00 95.38 75 ILE A CA 1
ATOM 606 C C . ILE A 1 75 ? 2.801 -6.920 1.401 1.00 95.38 75 ILE A C 1
ATOM 608 O O . ILE A 1 75 ? 1.833 -7.426 1.978 1.00 95.38 75 ILE A O 1
ATOM 612 N N . GLU A 1 76 ? 3.887 -6.497 2.029 1.00 94.50 76 GLU A N 1
ATOM 613 C CA . GLU A 1 76 ? 4.022 -6.397 3.466 1.00 94.50 76 GLU A CA 1
ATOM 614 C C . GLU A 1 76 ? 4.278 -4.942 3.849 1.00 94.50 76 GLU A C 1
ATOM 616 O O . GLU A 1 76 ? 5.068 -4.252 3.205 1.00 94.50 76 GLU A O 1
ATOM 621 N N . PHE A 1 77 ? 3.613 -4.468 4.899 1.00 94.00 77 PHE A N 1
ATOM 622 C CA . PHE A 1 77 ? 3.877 -3.139 5.433 1.00 94.00 77 PHE A CA 1
ATOM 623 C C . PHE A 1 77 ? 3.806 -3.110 6.958 1.00 94.00 77 PHE A C 1
ATOM 625 O O . PHE A 1 77 ? 3.091 -3.906 7.575 1.00 94.00 77 PHE A O 1
ATOM 632 N N . SER A 1 78 ? 4.552 -2.193 7.572 1.00 89.44 78 SER A N 1
ATOM 633 C CA . SER A 1 78 ? 4.559 -1.994 9.023 1.00 89.44 78 SER A CA 1
ATOM 634 C C . SER A 1 78 ? 4.733 -0.528 9.398 1.00 89.44 78 SER A C 1
ATOM 636 O O . SER A 1 78 ? 5.406 0.250 8.721 1.00 89.44 78 SER A O 1
ATOM 638 N N . PHE A 1 79 ? 4.107 -0.164 10.513 1.00 85.12 79 PHE A N 1
ATOM 639 C CA . PHE A 1 79 ? 4.247 1.135 11.154 1.00 85.12 79 PHE A CA 1
ATOM 640 C C . PHE A 1 79 ? 4.366 0.902 12.659 1.00 85.12 79 PHE A C 1
ATOM 642 O O . PHE A 1 79 ? 3.381 0.535 13.297 1.00 85.12 79 PHE A O 1
ATOM 649 N N . LEU A 1 80 ? 5.590 1.032 13.191 1.00 81.19 80 LEU A N 1
ATOM 650 C CA . LEU A 1 80 ? 5.912 0.909 14.623 1.00 81.19 80 LEU A CA 1
ATOM 651 C C . LEU A 1 80 ? 5.262 -0.310 15.318 1.00 81.19 80 LEU A C 1
ATOM 653 O O . LEU A 1 80 ? 4.761 -0.209 16.436 1.00 81.19 80 LEU A O 1
ATOM 657 N N . GLY A 1 81 ? 5.220 -1.468 14.651 1.00 76.62 81 GLY A N 1
ATOM 658 C CA . GLY A 1 81 ? 4.444 -2.607 15.136 1.00 76.62 81 GLY A CA 1
ATOM 659 C C . GLY A 1 81 ? 4.384 -3.789 14.163 1.00 76.62 81 GLY A C 1
ATOM 660 O O . GLY A 1 81 ? 5.277 -3.941 13.324 1.00 76.62 81 GLY A O 1
ATOM 661 N N . PRO A 1 82 ? 3.358 -4.656 14.281 1.00 81.00 82 PRO A N 1
ATOM 662 C CA . PRO A 1 82 ? 3.289 -5.900 13.529 1.00 81.00 82 PRO A CA 1
ATOM 663 C C . PRO A 1 82 ? 3.103 -5.660 12.028 1.00 81.00 82 PRO A C 1
ATOM 665 O O . PRO A 1 82 ? 2.512 -4.669 11.594 1.00 81.00 82 PRO A O 1
ATOM 668 N N . TYR A 1 83 ? 3.589 -6.614 11.239 1.00 89.06 83 TYR A N 1
ATOM 669 C CA . TYR A 1 83 ? 3.491 -6.576 9.787 1.00 89.06 83 TYR A CA 1
ATOM 670 C C . TYR A 1 83 ? 2.088 -6.955 9.320 1.00 89.06 83 TYR A C 1
ATOM 672 O O . TYR A 1 83 ? 1.566 -8.009 9.674 1.00 89.06 83 TYR A O 1
ATOM 680 N N . PHE A 1 84 ? 1.505 -6.127 8.462 1.00 92.94 84 PHE A N 1
ATOM 681 C CA . PHE A 1 84 ? 0.286 -6.450 7.734 1.00 92.94 84 PHE A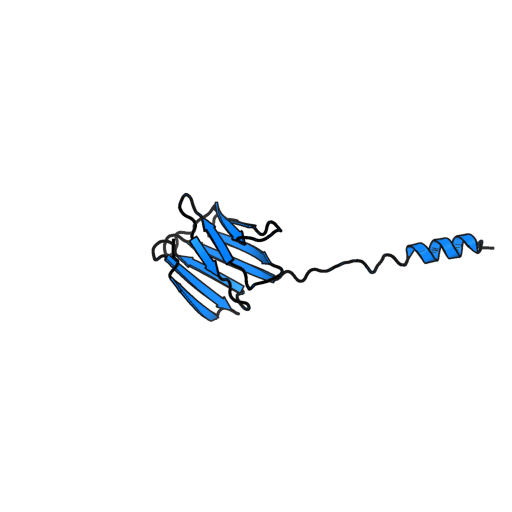 CA 1
ATOM 682 C C . PHE A 1 84 ? 0.642 -6.967 6.349 1.00 92.94 84 PHE A C 1
ATOM 684 O O . PHE A 1 84 ? 1.572 -6.472 5.713 1.00 92.94 84 PHE A O 1
ATOM 691 N N . LYS A 1 85 ? -0.116 -7.956 5.872 1.00 93.38 85 LYS A N 1
ATOM 692 C CA . LYS A 1 85 ? 0.138 -8.617 4.588 1.00 93.38 85 LYS A CA 1
ATOM 693 C C . LYS A 1 85 ? -1.113 -8.657 3.732 1.00 93.38 85 LYS A C 1
ATOM 695 O O . LYS A 1 85 ? -2.206 -8.945 4.229 1.00 93.38 85 LYS A O 1
ATOM 700 N N . PHE A 1 86 ? -0.953 -8.415 2.439 1.00 94.44 86 PHE A N 1
ATOM 701 C CA . PHE A 1 86 ? -1.998 -8.654 1.451 1.00 94.44 86 PHE A CA 1
ATOM 702 C C . PHE A 1 86 ? -1.412 -8.867 0.060 1.00 94.44 86 PHE A C 1
ATOM 704 O O . PHE A 1 86 ? -0.346 -8.364 -0.268 1.00 94.44 86 PHE A O 1
ATOM 711 N N . LYS A 1 87 ? -2.170 -9.561 -0.786 1.00 94.06 87 LYS A N 1
ATOM 712 C CA . LYS A 1 87 ? -1.818 -9.770 -2.185 1.00 94.06 87 LYS A CA 1
ATOM 713 C C . LYS A 1 87 ? -2.320 -8.616 -3.056 1.00 94.06 87 LYS A C 1
ATOM 715 O O . LYS A 1 87 ? -3.508 -8.274 -2.982 1.00 94.06 87 LYS A O 1
ATOM 720 N N . LEU A 1 88 ? -1.442 -8.029 -3.869 1.00 93.25 88 LEU A N 1
ATOM 721 C CA . LEU A 1 88 ? -1.814 -7.067 -4.910 1.00 93.25 88 LEU A CA 1
ATOM 722 C C . LEU A 1 88 ? -2.612 -7.755 -6.029 1.00 93.25 88 LEU A C 1
ATOM 724 O O . LEU A 1 88 ? -2.532 -8.965 -6.236 1.00 93.25 88 LEU A O 1
ATOM 728 N N . ILE A 1 89 ? -3.437 -6.977 -6.727 1.00 88.19 89 ILE A N 1
ATOM 729 C CA . ILE A 1 89 ? -4.238 -7.442 -7.867 1.00 88.19 89 ILE A CA 1
ATOM 730 C C . ILE A 1 89 ? -3.705 -6.801 -9.154 1.00 88.19 89 ILE A C 1
ATOM 732 O O . ILE A 1 89 ? -3.308 -5.639 -9.140 1.00 88.19 89 ILE A O 1
ATOM 736 N N . GLU A 1 90 ? -3.744 -7.528 -10.274 1.00 79.19 90 GLU A N 1
ATOM 737 C CA . GLU A 1 90 ? -3.048 -7.181 -11.531 1.00 79.19 90 GLU A CA 1
ATOM 738 C C . GLU A 1 90 ? -3.385 -5.824 -12.169 1.00 79.19 90 GLU A C 1
ATOM 740 O O . GLU A 1 90 ? -2.684 -5.384 -13.077 1.00 79.19 90 GLU A O 1
ATOM 745 N N . LYS A 1 91 ? -4.474 -5.174 -11.761 1.00 86.94 91 LYS A N 1
ATOM 746 C CA . LYS A 1 91 ? -4.963 -3.936 -12.381 1.00 86.94 91 LYS A CA 1
ATOM 747 C C . LYS A 1 91 ? -5.194 -2.843 -11.350 1.00 86.94 91 LYS A C 1
ATOM 749 O O . LYS A 1 91 ? -6.194 -2.151 -11.451 1.00 86.94 91 LYS A O 1
ATOM 754 N N . VAL A 1 92 ? -4.373 -2.733 -10.312 1.00 93.81 92 VAL A N 1
ATOM 755 C CA . VAL A 1 92 ? -4.540 -1.671 -9.312 1.00 93.81 92 VAL A CA 1
ATOM 756 C C . VAL A 1 92 ? -3.593 -0.510 -9.581 1.00 93.81 92 VAL A C 1
ATOM 758 O O . VAL A 1 92 ? -2.412 -0.724 -9.831 1.00 93.81 92 VAL A O 1
ATOM 761 N N . ASP A 1 93 ? -4.123 0.704 -9.476 1.00 95.50 93 ASP A N 1
ATOM 762 C CA . ASP A 1 93 ? -3.348 1.942 -9.591 1.00 95.50 93 ASP A CA 1
ATOM 763 C C . ASP A 1 93 ? -3.124 2.567 -8.202 1.00 95.50 93 ASP A C 1
ATOM 765 O O . ASP A 1 93 ? -2.118 3.225 -7.952 1.00 95.50 93 ASP A O 1
ATOM 769 N N . LEU A 1 94 ? -4.070 2.344 -7.279 1.00 96.94 94 LEU A N 1
ATOM 770 C CA . LEU A 1 94 ? -4.081 2.940 -5.947 1.00 96.94 94 LEU A CA 1
ATOM 771 C C . LEU A 1 94 ? -4.625 1.972 -4.889 1.00 96.94 94 LEU A C 1
ATOM 773 O O . LEU A 1 94 ? -5.681 1.358 -5.065 1.00 96.94 94 LEU A O 1
ATOM 777 N N . VAL A 1 95 ? -3.943 1.890 -3.749 1.00 97.44 95 VAL A N 1
ATOM 778 C CA . VAL A 1 95 ? -4.384 1.154 -2.562 1.00 97.44 95 VAL A CA 1
ATOM 779 C C . VAL A 1 95 ? -4.521 2.121 -1.388 1.00 97.44 95 VAL A C 1
ATOM 781 O O . VAL A 1 95 ? -3.542 2.700 -0.928 1.00 97.44 95 VAL A O 1
ATOM 784 N N . LYS A 1 96 ? -5.743 2.271 -0.870 1.00 97.25 96 LYS A N 1
ATOM 785 C CA . LYS A 1 96 ? -6.022 3.041 0.350 1.00 97.25 96 LYS A CA 1
ATOM 786 C C . LYS A 1 96 ? -6.114 2.111 1.547 1.00 97.25 96 LYS A C 1
ATOM 788 O O . LYS A 1 96 ? -6.913 1.172 1.530 1.00 97.25 96 LYS A O 1
ATOM 793 N N . ILE A 1 97 ? -5.336 2.377 2.586 1.00 95.88 97 ILE A N 1
ATOM 794 C CA . ILE A 1 97 ? -5.228 1.541 3.776 1.00 95.88 97 ILE A CA 1
ATOM 795 C C . ILE A 1 97 ? -5.643 2.345 5.002 1.00 95.88 97 ILE A C 1
ATOM 797 O O . ILE A 1 97 ? -5.027 3.350 5.340 1.00 95.88 97 ILE A O 1
ATOM 801 N N . ASN A 1 98 ? -6.664 1.854 5.700 1.00 94.69 98 ASN A N 1
ATOM 802 C CA . ASN A 1 98 ? -7.072 2.359 7.002 1.00 94.69 98 ASN A CA 1
ATOM 803 C C . ASN A 1 98 ? -6.658 1.360 8.087 1.00 94.69 98 ASN A C 1
ATOM 805 O O . ASN A 1 98 ? -7.166 0.232 8.122 1.00 94.69 98 ASN A O 1
ATOM 809 N N . LEU A 1 99 ? -5.763 1.778 8.984 1.00 91.75 99 LEU A N 1
ATOM 810 C CA . LEU A 1 99 ? -5.282 0.913 10.061 1.00 91.75 99 LEU A CA 1
ATOM 811 C C . LEU A 1 99 ? -6.280 0.758 11.213 1.00 91.75 99 LEU A C 1
ATOM 813 O O . LEU A 1 99 ? -6.405 -0.352 11.732 1.00 91.75 99 LEU A O 1
ATOM 817 N N . SER A 1 100 ? -7.058 1.791 11.562 1.00 91.19 100 SER A N 1
ATOM 818 C CA . SER A 1 100 ? -8.039 1.703 12.662 1.00 91.19 100 SER A CA 1
ATOM 819 C C . SER A 1 100 ? -9.076 0.604 12.437 1.00 91.19 100 SER A C 1
ATOM 821 O O . SER A 1 100 ? -9.437 -0.119 13.361 1.00 91.19 100 SER A O 1
ATOM 823 N N . ASN A 1 101 ? -9.556 0.445 11.202 1.00 92.44 101 ASN A N 1
ATOM 824 C CA . ASN A 1 101 ? -10.522 -0.597 10.854 1.00 92.44 101 ASN A CA 1
ATOM 825 C C . ASN A 1 101 ? -9.895 -1.801 10.133 1.00 92.44 101 ASN A C 1
ATOM 827 O O . ASN A 1 101 ? -10.631 -2.713 9.742 1.00 92.44 101 ASN A O 1
ATOM 831 N N . LYS A 1 102 ? -8.561 -1.817 9.990 1.00 92.62 102 LYS A N 1
ATOM 832 C CA . LYS A 1 102 ? -7.783 -2.856 9.308 1.00 92.62 102 LYS A CA 1
ATOM 833 C C . LYS A 1 102 ? -8.362 -3.176 7.925 1.00 92.62 102 LYS A C 1
ATOM 835 O O . LYS A 1 102 ? -8.682 -4.331 7.644 1.00 92.62 102 LYS A O 1
ATOM 840 N N . LYS A 1 103 ? -8.552 -2.174 7.061 1.00 95.25 103 LYS A N 1
ATOM 841 C CA . LYS A 1 103 ? -9.073 -2.373 5.693 1.00 95.25 103 LYS A CA 1
ATOM 842 C C . LYS A 1 103 ? -8.147 -1.794 4.636 1.00 95.25 103 LYS A C 1
ATOM 844 O O . LYS A 1 103 ? -7.659 -0.680 4.781 1.00 95.25 103 LYS A O 1
ATOM 849 N N . ALA A 1 104 ? -8.013 -2.527 3.537 1.00 95.81 104 ALA A N 1
ATOM 850 C CA . ALA A 1 104 ? -7.430 -2.054 2.290 1.00 95.81 104 ALA A CA 1
ATOM 851 C C . ALA A 1 104 ? -8.515 -1.959 1.208 1.00 95.81 104 ALA A C 1
ATOM 853 O O . ALA A 1 104 ? -9.336 -2.870 1.049 1.00 95.81 104 ALA A O 1
ATOM 854 N N . ILE A 1 105 ? -8.531 -0.853 0.471 1.00 97.00 105 ILE A N 1
ATOM 855 C CA . ILE A 1 105 ? -9.436 -0.597 -0.648 1.00 97.00 105 ILE A CA 1
ATOM 856 C C . ILE A 1 105 ? -8.585 -0.368 -1.891 1.00 97.00 105 ILE A C 1
ATOM 858 O O . ILE A 1 105 ? -7.715 0.496 -1.906 1.00 97.00 105 ILE A O 1
ATOM 862 N N . PHE A 1 106 ? -8.857 -1.151 -2.925 1.00 97.19 106 PHE A N 1
ATOM 863 C CA . PHE A 1 106 ? -8.109 -1.172 -4.173 1.00 97.19 106 PHE A CA 1
ATOM 864 C C . PHE A 1 106 ? -8.883 -0.386 -5.224 1.00 97.19 106 PHE A C 1
ATOM 866 O O . PHE A 1 106 ? -10.106 -0.541 -5.334 1.00 97.19 106 PHE A O 1
ATOM 873 N N . PHE A 1 107 ? -8.173 0.439 -5.985 1.00 97.25 107 PHE A N 1
ATOM 874 C CA . PHE A 1 107 ? -8.732 1.299 -7.015 1.00 97.25 107 PHE A CA 1
ATOM 875 C C . PHE A 1 107 ? -8.050 1.080 -8.363 1.00 97.25 107 PHE A C 1
ATOM 877 O O . PHE A 1 107 ? -6.831 0.943 -8.449 1.00 97.25 107 PHE A O 1
ATOM 884 N N . THR A 1 108 ? -8.860 1.125 -9.414 1.00 95.56 108 THR A N 1
ATOM 885 C CA . THR A 1 108 ? -8.430 1.096 -10.814 1.00 95.56 108 THR A CA 1
ATOM 886 C C . THR A 1 108 ? -9.147 2.219 -11.538 1.00 95.56 108 THR A C 1
ATOM 888 O O . THR A 1 108 ? -10.380 2.250 -11.530 1.00 95.56 108 THR A O 1
ATOM 891 N N . LYS A 1 109 ? -8.419 3.156 -12.148 1.00 94.19 109 LYS A N 1
ATOM 892 C CA . LYS A 1 109 ? -8.991 4.329 -12.831 1.00 94.19 109 LYS A CA 1
ATOM 893 C C . LYS A 1 109 ? -10.049 5.037 -11.969 1.00 94.19 109 LYS A C 1
ATOM 895 O O . LYS A 1 109 ? -11.178 5.260 -12.406 1.00 94.19 109 LYS A O 1
ATOM 900 N N . ASN A 1 110 ? -9.704 5.312 -10.709 1.00 93.19 110 ASN A N 1
ATOM 901 C CA . ASN A 1 110 ? -10.566 5.926 -9.686 1.00 93.19 110 ASN A CA 1
ATOM 902 C C . ASN A 1 110 ? -11.837 5.139 -9.299 1.00 93.19 110 ASN A C 1
ATOM 904 O O . ASN A 1 110 ? -12.665 5.649 -8.546 1.00 93.19 110 ASN A O 1
ATOM 908 N N . LYS A 1 111 ? -11.999 3.887 -9.743 1.00 95.75 111 LYS A N 1
ATOM 909 C CA . LYS A 1 111 ? -13.110 3.010 -9.342 1.00 95.75 111 LYS A CA 1
ATOM 910 C C . LYS A 1 111 ? -12.645 1.982 -8.323 1.00 95.75 111 LYS A C 1
ATOM 912 O O . LYS A 1 111 ? -11.598 1.370 -8.501 1.00 95.75 111 LYS A O 1
ATOM 917 N N . ILE A 1 112 ? -13.446 1.759 -7.281 1.00 96.50 112 ILE A N 1
ATOM 918 C CA . ILE A 1 112 ? -13.193 0.697 -6.299 1.00 96.50 112 ILE A CA 1
ATOM 919 C C . ILE A 1 112 ? -13.332 -0.659 -6.994 1.00 96.50 112 ILE A C 1
ATOM 921 O O . ILE A 1 112 ? -14.395 -0.966 -7.529 1.00 96.50 112 ILE A O 1
ATOM 925 N N . THR A 1 113 ? -12.291 -1.483 -6.935 1.00 95.19 113 THR A N 1
ATOM 926 C CA . THR A 1 113 ? -12.288 -2.837 -7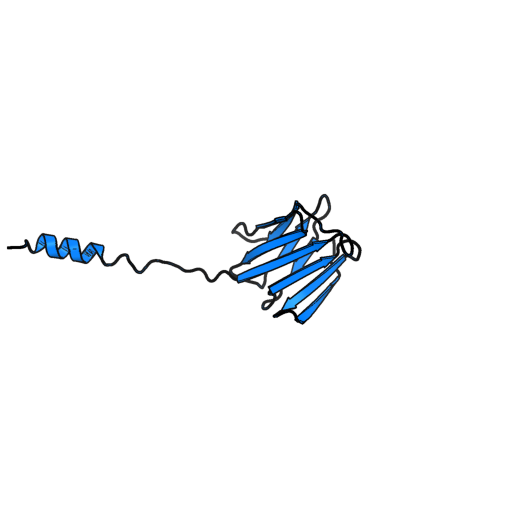.508 1.00 95.19 113 THR A CA 1
ATOM 927 C C . THR A 1 113 ? -12.324 -3.930 -6.454 1.00 95.19 113 THR A C 1
ATOM 929 O O . THR A 1 113 ? -12.924 -4.979 -6.677 1.00 95.19 113 THR A O 1
ATOM 932 N N . LYS A 1 114 ? -11.732 -3.697 -5.278 1.00 95.19 114 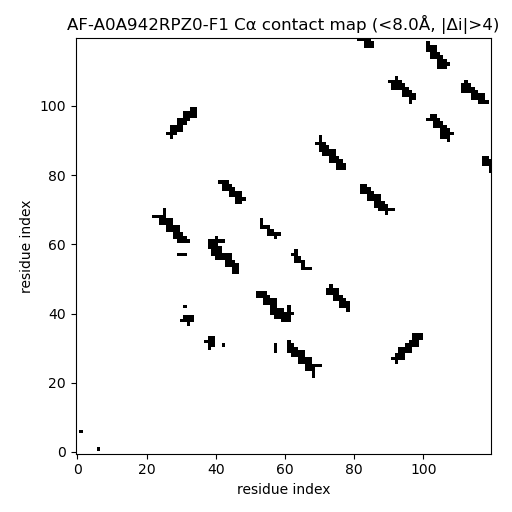LYS A N 1
ATOM 933 C CA . LYS A 1 114 ? -11.739 -4.671 -4.182 1.00 95.19 114 LYS A CA 1
ATOM 934 C C . LYS A 1 114 ? -11.701 -3.982 -2.825 1.00 95.19 114 LYS A C 1
ATOM 936 O O . LYS A 1 114 ? -11.113 -2.916 -2.665 1.00 95.19 114 LYS A O 1
ATOM 941 N N . LYS A 1 115 ? -12.310 -4.622 -1.829 1.00 96.19 115 LYS A N 1
ATOM 942 C CA . LYS A 1 115 ? -12.166 -4.283 -0.410 1.00 96.19 115 LYS A CA 1
ATOM 943 C C . LYS A 1 115 ? -11.671 -5.523 0.321 1.00 96.19 115 LYS A C 1
ATOM 945 O O . LYS A 1 115 ? -12.189 -6.613 0.094 1.00 96.19 115 LYS A O 1
ATOM 950 N N . LEU A 1 116 ? -10.680 -5.363 1.184 1.00 96.00 116 LEU A N 1
ATOM 951 C CA . LEU A 1 116 ? -10.064 -6.453 1.932 1.00 96.00 116 LEU A CA 1
ATOM 952 C C . LEU A 1 116 ? -9.948 -6.066 3.404 1.00 96.00 116 LEU A C 1
ATOM 954 O O . LEU A 1 116 ? -9.521 -4.958 3.718 1.00 96.00 116 LEU A O 1
ATOM 958 N N . LYS A 1 117 ? -10.295 -6.989 4.304 1.00 95.19 117 LYS A N 1
ATOM 959 C CA . LYS A 1 117 ? -9.944 -6.878 5.722 1.00 95.19 117 LYS A CA 1
ATOM 960 C C . LYS A 1 117 ? -8.529 -7.418 5.913 1.00 95.19 117 LYS A C 1
ATOM 962 O O . LYS A 1 117 ? -8.254 -8.560 5.549 1.00 95.19 117 LYS A O 1
ATOM 967 N N . LEU A 1 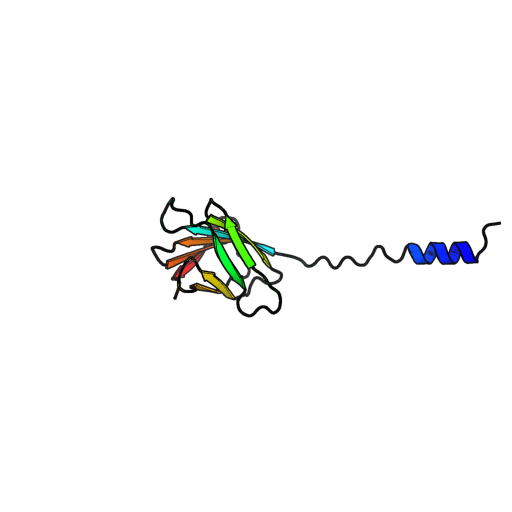118 ? -7.651 -6.589 6.457 1.00 91.94 118 LEU A N 1
ATOM 968 C CA . LEU A 1 118 ? -6.264 -6.923 6.728 1.00 91.94 118 LEU A CA 1
ATOM 969 C C . LEU A 1 118 ? -6.178 -7.898 7.897 1.00 91.94 118 LEU A C 1
ATOM 971 O O . LEU A 1 118 ? -6.881 -7.760 8.904 1.00 91.94 118 LEU A O 1
ATOM 975 N N . LYS A 1 119 ? -5.294 -8.879 7.743 1.00 83.62 119 LYS A N 1
ATOM 976 C CA . LYS A 1 119 ? -4.901 -9.804 8.800 1.00 83.62 119 LYS A CA 1
ATOM 977 C C . LYS A 1 119 ? -3.514 -9.393 9.288 1.00 83.62 119 LYS A C 1
ATOM 979 O O . LYS A 1 119 ? -2.688 -8.956 8.486 1.00 83.62 119 LYS A O 1
ATOM 984 N N . THR A 1 120 ? -3.340 -9.462 10.600 1.00 76.81 120 THR A N 1
ATOM 985 C CA . THR A 1 120 ? -2.045 -9.322 11.270 1.00 76.81 120 THR A CA 1
ATOM 986 C C . THR A 1 120 ? -1.383 -10.693 11.312 1.00 76.81 120 THR A C 1
ATOM 988 O O . THR A 1 120 ? -2.149 -11.676 11.442 1.00 76.81 120 THR A O 1
#

pLDDT: mean 86.97, std 12.48, range [52.59, 98.12]

Sequence (120 aa):
MLNLKIIFILLLIFDFDGCYSQTDLRKVTFEIYQSKNDPLPGVNIRVKGSEDIFETQTNFNGHAELYLTNLNVDIEFSFLGPYFKFKLIEKVDLVKINLSNKKAIFFTKNKITKKLKLKT

Radius of gyration: 21.88 Å; Cα contacts (8 Å, |Δi|>4): 236; chains: 1; bounding box: 55×26×64 Å

Solvent-accessible surface area (backbone atoms only — not comparable to full-atom values): 6839 Å² total; per-residue (Å²): 132,85,55,70,68,58,56,54,56,56,56,67,64,67,72,65,85,74,81,72,84,78,74,72,64,44,64,33,37,37,40,34,22,47,51,97,94,36,51,37,50,67,30,41,37,32,51,59,91,53,93,62,92,48,64,38,52,18,39,86,75,5,40,30,66,42,70,33,80,63,45,81,40,42,39,35,34,36,63,100,61,75,59,35,55,49,72,49,56,81,70,49,45,36,39,41,34,35,58,75,79,31,33,38,38,32,21,36,95,90,37,82,76,48,77,42,76,58,50,116

Mean predicted aligned error: 9.07 Å